Protein AF-A0A6I2KXT8-F1 (afdb_monomer_lite)

Radius of gyration: 21.16 Å; chains: 1; bounding box: 60×32×52 Å

Secondary structure (DSSP, 8-state):
------------------HHHHHHHHHHHHHHTS-HHHHHHHHHHHHHHHHHHHHHHHHHHHHHHHHHHHHHT-

InterPro domains:
  IPR010985 Ribbon-helix-helix [SSF47598] (9-47)
  IPR013321 Arc-type ribbon-helix-helix [G3DSA:1.10.1220.10] (9-74)

Sequence (74 aa):
MTDSKLNAKVKALTIRMPMTLHTELKNIAESKGWTLNDEINFRLRAFNLHEQMRTVATDVDDIKAMLRRAEAEK

Foldseek 3Di:
DDPPDPPPPDDDDDDDDDPVVLVVLQVVQVVVPHHSVVSVVVVVVCVVVVVVVVVVVVVVVVVVVVVVVVVVVD

Organism: NCBI:txid26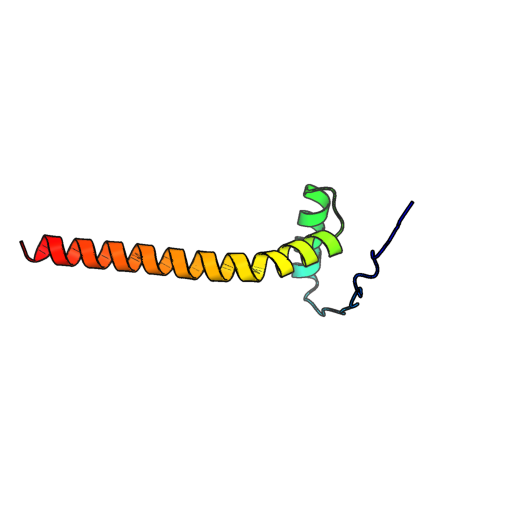66084

Structure (mmCIF, N/CA/C/O backbone):
data_AF-A0A6I2KXT8-F1
#
_entry.id   AF-A0A6I2KXT8-F1
#
loop_
_atom_site.group_PDB
_atom_site.id
_atom_site.type_symbol
_atom_site.label_atom_id
_atom_site.label_alt_id
_atom_site.label_comp_id
_atom_site.label_asym_id
_atom_site.label_entity_id
_atom_site.label_seq_id
_atom_site.pdbx_PDB_ins_code
_atom_site.Cartn_x
_atom_site.Cartn_y
_atom_site.Cartn_z
_atom_site.occupancy
_atom_site.B_iso_or_equiv
_atom_site.auth_seq_id
_atom_site.auth_comp_id
_atom_site.auth_asym_id
_atom_site.auth_atom_id
_atom_site.pdbx_PDB_model_num
ATOM 1 N N . MET A 1 1 ? 34.945 -21.728 0.232 1.00 38.72 1 MET A N 1
ATOM 2 C CA . MET A 1 1 ? 34.060 -20.694 -0.341 1.00 38.72 1 MET A CA 1
ATOM 3 C C . MET A 1 1 ? 32.863 -21.416 -0.930 1.00 38.72 1 MET A C 1
ATOM 5 O O . MET A 1 1 ? 33.036 -22.162 -1.882 1.00 38.72 1 MET A O 1
ATOM 9 N N . THR A 1 2 ? 31.699 -21.333 -0.293 1.00 44.91 2 THR A N 1
ATOM 10 C CA . THR A 1 2 ? 30.470 -21.999 -0.751 1.00 44.91 2 THR A CA 1
ATOM 11 C C . THR A 1 2 ? 29.458 -20.935 -1.143 1.00 44.91 2 THR A C 1
ATOM 13 O O . THR A 1 2 ? 28.585 -20.592 -0.349 1.00 44.91 2 THR A O 1
ATOM 16 N N . ASP A 1 3 ? 29.572 -20.424 -2.367 1.00 47.72 3 ASP A N 1
ATOM 17 C CA . ASP A 1 3 ? 28.506 -19.657 -3.018 1.00 47.72 3 ASP A CA 1
ATOM 18 C C . ASP A 1 3 ? 27.396 -20.626 -3.434 1.00 47.72 3 ASP A C 1
ATOM 20 O O . ASP A 1 3 ? 27.294 -21.067 -4.578 1.00 47.72 3 ASP A O 1
ATOM 24 N N . SER A 1 4 ? 26.596 -21.057 -2.460 1.00 49.78 4 SER A N 1
ATOM 25 C CA . SER A 1 4 ? 25.474 -21.954 -2.702 1.00 49.78 4 SER A CA 1
ATOM 26 C C . SER A 1 4 ? 24.158 -21.189 -2.584 1.00 49.78 4 SER A C 1
ATOM 28 O O . SER A 1 4 ? 23.753 -20.790 -1.497 1.00 49.78 4 SER A O 1
ATOM 30 N N . LYS A 1 5 ? 23.464 -21.111 -3.729 1.00 54.06 5 LYS A N 1
ATOM 31 C CA . LYS A 1 5 ? 22.014 -20.897 -3.906 1.00 54.06 5 LYS A CA 1
ATOM 32 C C . LYS A 1 5 ? 21.497 -19.452 -3.880 1.00 54.06 5 LYS A C 1
ATOM 34 O O . LYS A 1 5 ? 20.659 -19.096 -3.063 1.00 54.06 5 LYS A O 1
ATOM 39 N N . LEU A 1 6 ? 21.824 -18.697 -4.926 1.00 49.09 6 LEU A N 1
ATOM 40 C CA . LEU A 1 6 ? 20.998 -17.577 -5.407 1.00 49.09 6 LEU A CA 1
ATOM 41 C C . LEU A 1 6 ? 20.282 -17.923 -6.726 1.00 49.09 6 LEU A C 1
ATOM 43 O O . LEU A 1 6 ? 20.107 -17.086 -7.596 1.00 49.09 6 LEU A O 1
ATOM 47 N N . ASN A 1 7 ? 19.807 -19.163 -6.877 1.00 48.34 7 ASN A N 1
ATOM 48 C CA . ASN A 1 7 ? 18.830 -19.501 -7.920 1.00 48.34 7 ASN A CA 1
ATOM 49 C C . ASN A 1 7 ? 17.410 -19.318 -7.371 1.00 48.34 7 ASN A C 1
ATOM 51 O O . ASN A 1 7 ? 16.613 -20.257 -7.322 1.00 48.34 7 ASN A O 1
ATOM 55 N N . ALA A 1 8 ? 17.083 -18.102 -6.927 1.00 62.06 8 ALA A N 1
ATOM 56 C CA . ALA A 1 8 ? 15.682 -17.731 -6.800 1.00 62.06 8 ALA A CA 1
ATOM 57 C C . ALA A 1 8 ? 15.102 -17.785 -8.219 1.00 62.06 8 ALA A C 1
ATOM 59 O O . ALA A 1 8 ? 15.534 -17.031 -9.086 1.00 62.06 8 ALA A O 1
ATOM 60 N N . LYS A 1 9 ? 14.187 -18.723 -8.494 1.00 63.56 9 LYS A N 1
ATOM 61 C CA . LYS A 1 9 ? 13.502 -18.801 -9.791 1.00 63.56 9 LYS A CA 1
ATOM 62 C C . LYS A 1 9 ? 12.743 -17.490 -10.008 1.00 63.56 9 LYS A C 1
ATOM 64 O O . LYS A 1 9 ? 11.628 -17.337 -9.513 1.00 63.56 9 LYS A O 1
ATOM 69 N N . VAL A 1 10 ? 13.356 -16.545 -10.717 1.00 73.38 10 VAL A N 1
ATOM 70 C CA . VAL A 1 10 ? 12.723 -15.284 -11.100 1.00 73.38 10 VAL A CA 1
ATOM 71 C C . VAL A 1 10 ? 11.613 -15.628 -12.086 1.00 73.38 10 VAL A C 1
ATOM 73 O O . VAL A 1 10 ? 11.873 -16.046 -13.213 1.00 73.38 10 VAL A O 1
ATOM 76 N N . LYS A 1 11 ? 10.358 -15.515 -11.644 1.00 78.88 11 LYS A N 1
ATOM 77 C CA . LYS A 1 11 ? 9.198 -15.630 -12.529 1.00 78.88 11 LYS A CA 1
ATOM 78 C C . LYS A 1 11 ? 8.943 -14.263 -13.147 1.00 78.88 11 LYS A C 1
ATOM 80 O O . LYS A 1 11 ? 8.572 -13.332 -12.439 1.00 78.88 11 LYS A O 1
ATOM 85 N N . ALA A 1 12 ? 9.139 -14.150 -14.456 1.00 84.12 12 ALA A N 1
ATOM 86 C CA . ALA A 1 12 ? 8.704 -12.979 -15.201 1.00 84.12 12 ALA A CA 1
ATOM 87 C C . ALA A 1 12 ? 7.177 -13.028 -15.37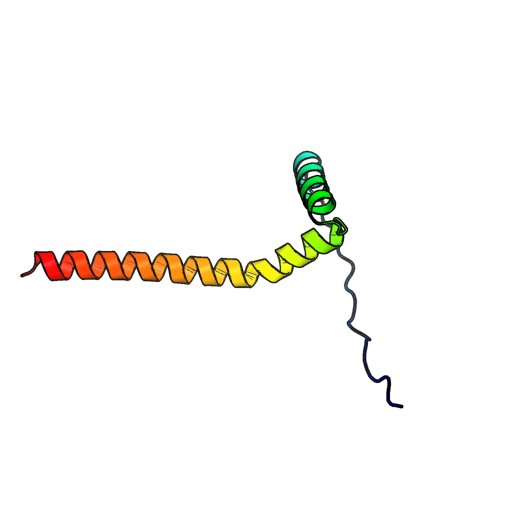0 1.00 84.12 12 ALA A C 1
ATOM 89 O O . ALA A 1 12 ? 6.632 -14.042 -15.809 1.00 84.12 12 ALA A O 1
ATOM 90 N N . LEU A 1 13 ? 6.495 -11.941 -15.012 1.00 85.62 13 LEU A N 1
ATOM 91 C CA . LEU A 1 13 ? 5.055 -11.774 -15.186 1.00 85.62 13 LEU A CA 1
ATOM 92 C C . LEU A 1 13 ? 4.807 -10.467 -15.938 1.00 85.62 13 LEU A C 1
ATOM 94 O O . LEU A 1 13 ? 5.389 -9.437 -15.605 1.00 85.62 13 LEU A O 1
ATOM 98 N N . THR A 1 14 ? 3.923 -10.496 -16.931 1.00 90.56 14 THR A N 1
ATOM 99 C CA . THR A 1 14 ? 3.459 -9.284 -17.608 1.00 90.56 14 THR A CA 1
ATOM 100 C C . THR A 1 14 ? 2.125 -8.859 -17.015 1.00 90.56 14 THR A C 1
ATOM 102 O O . THR A 1 14 ? 1.154 -9.611 -17.065 1.00 90.56 14 THR A O 1
ATOM 105 N N . ILE A 1 15 ? 2.068 -7.641 -16.481 1.00 88.19 15 ILE A N 1
ATOM 106 C CA . ILE A 1 15 ? 0.847 -7.051 -15.929 1.00 88.19 15 ILE A CA 1
ATOM 107 C C . ILE A 1 15 ? 0.355 -5.991 -16.909 1.00 88.19 15 ILE A C 1
ATOM 109 O O . ILE A 1 15 ? 1.072 -5.039 -17.212 1.00 88.19 15 ILE A O 1
ATOM 113 N N . ARG A 1 16 ? -0.872 -6.149 -17.411 1.00 93.19 16 ARG A N 1
ATOM 114 C CA . ARG A 1 16 ? -1.546 -5.097 -18.181 1.00 93.19 16 ARG A CA 1
ATOM 115 C C . ARG A 1 16 ? -2.248 -4.169 -17.200 1.00 93.19 16 ARG A C 1
ATOM 117 O O . ARG A 1 16 ? -3.037 -4.638 -16.387 1.00 93.19 16 ARG A O 1
ATOM 124 N N . MET A 1 17 ? -1.969 -2.874 -17.282 1.00 93.56 17 MET A N 1
ATOM 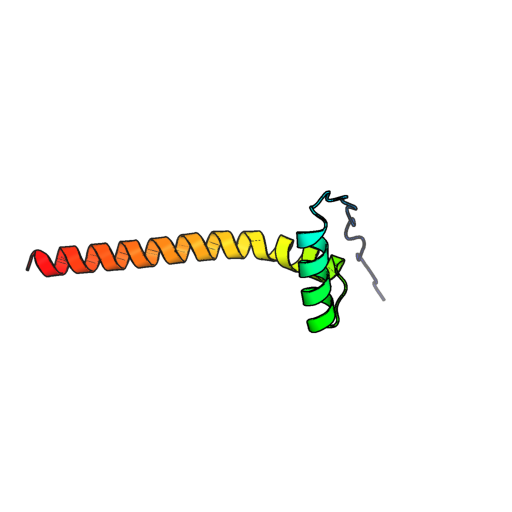125 C CA . MET A 1 17 ? -2.583 -1.871 -16.416 1.00 93.56 17 MET A CA 1
ATOM 126 C C . MET A 1 17 ? -2.892 -0.582 -17.185 1.00 93.56 17 MET A C 1
ATOM 128 O O . MET A 1 17 ? -2.241 -0.316 -18.200 1.00 93.56 17 MET A O 1
ATOM 132 N N . PRO A 1 18 ? -3.870 0.219 -16.725 1.00 96.94 18 PRO A N 1
ATOM 133 C CA . PRO A 1 18 ? -4.139 1.537 -17.289 1.00 96.94 18 PRO A CA 1
ATOM 134 C C . PRO A 1 18 ? -2.912 2.456 -17.219 1.00 96.94 18 PRO A C 1
ATOM 136 O O . PRO A 1 18 ? -2.146 2.417 -16.254 1.00 96.94 18 PRO A O 1
ATOM 139 N N . MET A 1 19 ? -2.756 3.329 -18.218 1.00 95.94 19 MET A N 1
ATOM 140 C CA . MET A 1 19 ? -1.612 4.249 -18.308 1.00 95.94 19 MET A CA 1
ATOM 141 C C . MET A 1 19 ? -1.542 5.237 -17.134 1.00 95.94 19 MET A C 1
ATOM 143 O O . MET A 1 19 ? -0.455 5.617 -16.699 1.00 95.94 19 MET A O 1
ATOM 147 N N . THR A 1 20 ? -2.696 5.632 -16.594 1.00 97.00 20 THR A N 1
ATOM 148 C CA . THR A 1 20 ? -2.787 6.500 -15.412 1.00 97.00 20 THR A CA 1
ATOM 149 C C . THR A 1 20 ? -2.134 5.841 -14.199 1.00 97.00 20 THR A C 1
ATOM 151 O O . THR A 1 20 ? -1.211 6.407 -13.621 1.00 97.00 20 THR A O 1
ATOM 154 N N . LEU A 1 21 ? -2.514 4.595 -13.900 1.00 94.75 21 LEU A N 1
ATOM 155 C CA . LEU A 1 21 ? -1.945 3.818 -12.798 1.00 94.75 21 LEU A CA 1
ATOM 156 C C . LEU A 1 21 ? -0.444 3.566 -12.989 1.00 94.75 21 LEU A C 1
ATOM 158 O O . LEU A 1 21 ? 0.330 3.682 -12.043 1.00 94.75 21 LEU A O 1
ATOM 162 N N . HIS A 1 22 ? -0.022 3.256 -14.218 1.00 95.75 22 HIS A N 1
ATOM 163 C CA . HIS A 1 22 ? 1.398 3.103 -14.534 1.00 95.75 22 HIS A CA 1
ATOM 164 C C . HIS A 1 22 ? 2.185 4.384 -14.216 1.00 95.75 22 HIS A C 1
ATOM 166 O O . HIS A 1 22 ? 3.253 4.323 -13.608 1.00 95.75 22 HIS A O 1
ATOM 172 N N . THR A 1 23 ? 1.655 5.546 -14.606 1.00 97.00 23 THR A N 1
ATOM 173 C CA . THR A 1 23 ? 2.297 6.848 -14.375 1.00 97.00 23 THR A CA 1
ATOM 174 C C . THR A 1 23 ? 2.385 7.175 -12.886 1.00 97.00 23 THR A C 1
ATOM 176 O O . THR A 1 23 ? 3.442 7.581 -12.413 1.00 97.00 23 THR A O 1
ATOM 179 N N . GLU A 1 24 ? 1.316 6.940 -12.125 1.00 96.38 24 GLU A N 1
ATOM 180 C CA . GLU A 1 24 ? 1.320 7.145 -10.673 1.00 96.38 24 GLU A CA 1
ATOM 181 C C . GLU A 1 24 ? 2.359 6.265 -9.974 1.00 96.38 24 GLU A C 1
ATOM 183 O O . GLU A 1 24 ? 3.173 6.765 -9.196 1.00 96.38 24 GLU A O 1
ATOM 188 N N . LEU A 1 25 ? 2.383 4.965 -10.286 1.00 95.62 25 LEU A N 1
ATOM 189 C CA . LEU A 1 25 ? 3.363 4.041 -9.714 1.00 95.62 25 LEU A CA 1
ATOM 190 C C . LEU A 1 25 ? 4.791 4.426 -10.096 1.00 95.62 25 LEU A C 1
ATOM 192 O O . LEU A 1 25 ? 5.688 4.322 -9.263 1.00 95.62 25 LEU A O 1
ATOM 196 N N . LYS A 1 26 ? 5.002 4.911 -11.323 1.00 96.75 26 LYS A N 1
ATOM 197 C CA . LYS A 1 26 ? 6.306 5.395 -11.775 1.00 96.75 26 LYS A CA 1
ATOM 198 C C . LYS A 1 26 ? 6.752 6.636 -10.996 1.00 96.75 26 LYS A C 1
ATOM 200 O O . LYS A 1 26 ? 7.884 6.662 -10.533 1.00 96.75 26 LYS A O 1
ATOM 205 N N . ASN A 1 27 ? 5.876 7.614 -10.780 1.00 97.25 27 ASN A N 1
ATOM 206 C CA . ASN A 1 27 ? 6.211 8.823 -10.017 1.00 97.25 27 ASN A CA 1
ATOM 207 C C . ASN A 1 27 ? 6.540 8.496 -8.553 1.00 97.25 27 ASN A C 1
ATOM 209 O O . ASN A 1 27 ? 7.501 9.015 -7.984 1.00 97.25 27 ASN A O 1
ATOM 213 N N . ILE A 1 28 ? 5.767 7.590 -7.942 1.00 96.38 28 ILE A N 1
ATOM 214 C CA . ILE A 1 28 ? 6.062 7.082 -6.596 1.00 96.38 28 ILE A CA 1
ATOM 215 C C . ILE A 1 28 ? 7.397 6.342 -6.604 1.00 96.38 28 ILE A C 1
ATOM 217 O O . ILE A 1 28 ? 8.169 6.464 -5.649 1.00 96.38 28 ILE A O 1
ATOM 221 N N . ALA A 1 29 ? 7.686 5.604 -7.680 1.00 96.81 29 ALA A N 1
ATOM 222 C CA . ALA A 1 29 ? 8.958 4.935 -7.828 1.00 96.81 29 ALA A CA 1
ATOM 223 C C . ALA A 1 29 ? 10.124 5.932 -7.800 1.00 96.81 29 ALA A C 1
ATOM 225 O O . ALA A 1 29 ? 10.992 5.888 -6.928 1.00 96.81 29 ALA A O 1
ATOM 226 N N . GLU A 1 30 ? 10.066 6.923 -8.674 1.00 96.88 30 GLU A N 1
ATOM 227 C CA . GLU A 1 30 ? 11.089 7.957 -8.787 1.00 96.88 30 GLU A CA 1
ATOM 228 C C . GLU A 1 30 ? 11.290 8.723 -7.471 1.00 96.88 30 GLU A C 1
ATOM 230 O O . GLU A 1 30 ? 12.430 8.910 -7.050 1.00 96.88 30 GLU A O 1
ATOM 235 N N . SER A 1 31 ? 10.212 9.060 -6.750 1.00 97.25 31 SER A N 1
ATOM 236 C CA . SER A 1 31 ? 10.307 9.761 -5.455 1.00 97.25 31 SER A CA 1
ATOM 237 C C . SER A 1 31 ? 11.089 9.002 -4.373 1.00 97.25 31 SER A C 1
ATOM 239 O O . SER A 1 31 ? 11.629 9.615 -3.455 1.00 97.25 31 SER A O 1
ATOM 241 N N . LYS A 1 32 ? 11.159 7.671 -4.476 1.00 95.06 32 LYS A N 1
ATOM 242 C CA . LYS A 1 32 ? 11.849 6.785 -3.527 1.00 95.06 32 LYS A CA 1
ATOM 243 C C . LYS A 1 32 ? 13.219 6.324 -4.045 1.00 95.06 32 LYS A C 1
ATOM 245 O O . LYS A 1 32 ? 13.919 5.609 -3.334 1.00 95.06 32 LYS A O 1
ATOM 250 N N . GLY A 1 33 ? 13.600 6.707 -5.268 1.00 96.25 33 GLY A N 1
ATOM 251 C CA . GLY A 1 33 ? 14.882 6.346 -5.878 1.00 96.25 33 GLY A CA 1
ATOM 252 C C . GLY A 1 33 ? 15.007 4.880 -6.317 1.00 96.25 33 GLY A C 1
ATOM 253 O O . GLY A 1 33 ? 16.123 4.385 -6.448 1.00 96.25 33 GLY A O 1
ATOM 254 N N . TRP A 1 34 ? 13.894 4.177 -6.541 1.00 95.94 34 TRP A N 1
ATOM 255 C CA . TRP A 1 34 ? 13.872 2.780 -7.018 1.00 95.94 34 TRP A CA 1
ATOM 256 C C . TRP A 1 34 ? 13.162 2.632 -8.371 1.00 95.94 34 TRP A C 1
ATOM 258 O O . TRP A 1 34 ? 12.568 3.579 -8.895 1.00 95.94 34 TRP A O 1
ATOM 268 N N . THR A 1 35 ? 13.221 1.436 -8.959 1.00 96.12 35 THR A N 1
ATOM 269 C CA . THR A 1 35 ? 12.558 1.169 -10.240 1.00 96.12 35 THR A CA 1
ATOM 270 C C . THR A 1 35 ? 11.059 0.922 -10.060 1.00 96.12 35 THR A C 1
ATOM 272 O O . THR A 1 35 ? 10.592 0.521 -8.994 1.00 96.12 35 THR A O 1
ATOM 275 N N . LEU A 1 36 ? 10.282 1.086 -11.137 1.00 94.50 36 LEU A N 1
ATOM 276 C CA . LEU A 1 36 ? 8.860 0.723 -11.143 1.00 94.50 36 LEU A CA 1
ATOM 277 C C . LEU A 1 36 ? 8.639 -0.747 -10.741 1.00 94.50 36 LEU A C 1
ATOM 279 O O . LEU A 1 36 ? 7.693 -1.059 -10.023 1.00 94.50 36 LEU A O 1
ATOM 283 N N . ASN A 1 37 ? 9.525 -1.651 -11.169 1.00 92.50 37 ASN A N 1
ATOM 284 C CA . ASN A 1 37 ? 9.442 -3.064 -10.8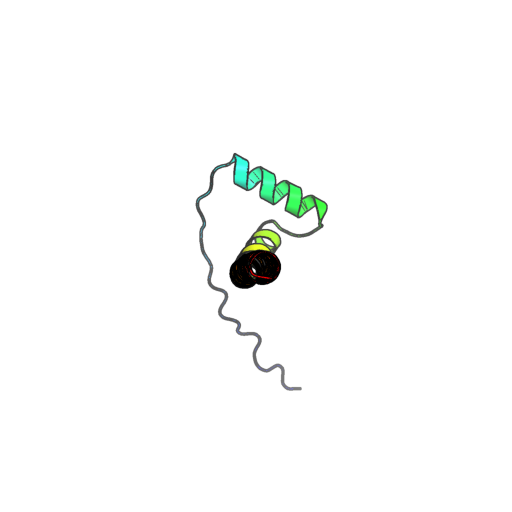08 1.00 92.50 37 ASN A CA 1
ATOM 285 C C . ASN A 1 37 ? 9.671 -3.290 -9.311 1.00 92.50 37 ASN A C 1
ATOM 287 O O . ASN A 1 37 ? 9.035 -4.172 -8.736 1.00 92.50 37 ASN A O 1
ATOM 291 N N . ASP A 1 38 ? 10.549 -2.514 -8.676 1.00 93.31 38 ASP A N 1
ATOM 292 C CA . ASP A 1 38 ? 10.775 -2.605 -7.232 1.00 93.31 38 ASP A CA 1
ATOM 293 C C . ASP A 1 38 ? 9.532 -2.168 -6.458 1.00 93.31 38 ASP A C 1
ATOM 295 O O . ASP A 1 38 ? 9.110 -2.881 -5.550 1.00 93.31 38 ASP A O 1
ATOM 299 N N . GLU A 1 39 ? 8.881 -1.079 -6.877 1.00 94.38 39 GLU A N 1
ATOM 300 C CA . GLU A 1 39 ? 7.618 -0.631 -6.276 1.00 94.38 39 GLU A CA 1
ATOM 301 C C . GLU A 1 39 ? 6.491 -1.658 -6.478 1.00 94.38 39 GLU A C 1
ATOM 303 O O . GLU A 1 39 ? 5.750 -1.978 -5.546 1.00 94.38 39 GLU A O 1
ATOM 308 N N . ILE A 1 40 ? 6.373 -2.240 -7.677 1.00 92.56 40 ILE A N 1
ATOM 309 C CA . ILE A 1 40 ? 5.390 -3.302 -7.941 1.00 92.56 40 ILE A CA 1
ATOM 310 C C . ILE A 1 40 ? 5.665 -4.514 -7.043 1.00 92.56 40 ILE A C 1
ATOM 312 O O . ILE A 1 40 ? 4.751 -5.020 -6.392 1.00 92.56 40 ILE A O 1
ATOM 316 N N . ASN A 1 41 ? 6.916 -4.971 -6.960 1.00 90.38 41 ASN A N 1
ATOM 317 C CA . ASN A 1 41 ? 7.291 -6.101 -6.111 1.00 90.38 41 ASN A CA 1
ATOM 318 C C . ASN A 1 41 ? 7.070 -5.809 -4.626 1.00 90.38 41 ASN A C 1
ATOM 320 O O . ASN A 1 41 ? 6.612 -6.689 -3.895 1.00 90.38 41 ASN A O 1
ATOM 324 N N . PHE A 1 42 ? 7.377 -4.593 -4.177 1.00 90.75 42 PHE A N 1
ATOM 325 C CA . PHE A 1 42 ? 7.133 -4.155 -2.811 1.00 90.75 42 PHE A CA 1
ATOM 326 C C . PHE A 1 42 ? 5.649 -4.258 -2.469 1.00 90.75 42 PHE A C 1
ATOM 328 O O . PHE A 1 42 ? 5.291 -4.915 -1.492 1.00 90.75 42 PHE A O 1
ATOM 335 N N . ARG A 1 43 ? 4.776 -3.708 -3.319 1.00 89.31 43 ARG A N 1
ATOM 336 C CA . ARG A 1 43 ? 3.322 -3.772 -3.124 1.00 89.31 43 ARG A CA 1
ATOM 337 C C . ARG A 1 43 ? 2.782 -5.198 -3.173 1.00 89.31 43 ARG A C 1
ATOM 339 O O . ARG A 1 43 ? 1.969 -5.563 -2.330 1.00 89.31 43 ARG A O 1
ATOM 346 N N . LEU A 1 44 ? 3.258 -6.024 -4.105 1.00 87.69 44 LEU A N 1
ATOM 347 C CA . LEU A 1 44 ? 2.851 -7.431 -4.198 1.00 87.69 44 LEU A CA 1
ATOM 348 C C . LEU A 1 44 ? 3.243 -8.229 -2.948 1.00 87.69 44 LEU A C 1
ATOM 350 O O . LEU A 1 44 ? 2.472 -9.067 -2.490 1.00 87.69 44 LEU A O 1
ATOM 354 N N . ARG A 1 45 ? 4.417 -7.959 -2.367 1.00 86.12 45 ARG A N 1
ATOM 355 C CA . ARG A 1 45 ? 4.846 -8.587 -1.106 1.00 86.12 45 ARG A CA 1
ATOM 356 C C . ARG A 1 45 ? 4.071 -8.049 0.093 1.00 86.12 45 ARG A C 1
ATOM 358 O O . ARG A 1 45 ? 3.743 -8.816 0.994 1.00 86.12 45 ARG A O 1
ATOM 365 N N . ALA A 1 46 ? 3.765 -6.754 0.092 1.00 84.25 46 ALA A N 1
ATOM 366 C CA . ALA A 1 46 ? 2.997 -6.107 1.146 1.00 84.25 46 ALA A CA 1
ATOM 367 C C . ALA A 1 46 ? 1.515 -6.519 1.147 1.00 84.25 46 ALA A C 1
ATOM 369 O O . ALA A 1 46 ? 0.863 -6.374 2.173 1.00 84.25 46 ALA A O 1
ATOM 370 N N . PHE A 1 47 ? 0.980 -7.063 0.046 1.00 81.69 47 PHE A N 1
ATOM 371 C CA . PHE A 1 47 ? -0.434 -7.436 -0.066 1.00 81.69 47 PHE A CA 1
ATOM 372 C C . PHE A 1 47 ? -0.909 -8.360 1.066 1.00 81.69 47 PHE A C 1
ATOM 374 O O . PHE A 1 47 ? -1.897 -8.061 1.730 1.00 81.69 47 PHE A O 1
ATOM 381 N N . ASN A 1 48 ? -0.163 -9.433 1.353 1.00 79.56 48 ASN A N 1
ATOM 382 C CA . ASN A 1 48 ? -0.518 -10.360 2.434 1.00 79.56 48 ASN A CA 1
ATOM 383 C C . ASN A 1 48 ? -0.517 -9.677 3.809 1.00 79.56 48 ASN A C 1
ATOM 385 O O . ASN A 1 48 ? -1.365 -9.974 4.645 1.00 79.56 48 ASN A O 1
ATOM 389 N N . LEU A 1 49 ? 0.422 -8.754 4.037 1.00 82.75 49 LEU A N 1
ATOM 390 C CA . LEU A 1 49 ? 0.477 -7.978 5.273 1.00 82.75 49 LEU A CA 1
ATOM 391 C C . LEU A 1 49 ? -0.713 -7.013 5.370 1.00 82.75 49 LEU A C 1
ATOM 393 O O . LEU A 1 49 ? -1.308 -6.889 6.433 1.00 82.75 49 LEU A O 1
ATOM 397 N N . HIS A 1 50 ? -1.095 -6.364 4.269 1.00 81.31 50 HIS A N 1
ATOM 398 C CA . HIS A 1 50 ? -2.255 -5.474 4.231 1.00 81.31 50 HIS A CA 1
ATOM 399 C C . HIS A 1 50 ? -3.567 -6.201 4.545 1.00 81.31 50 HIS A C 1
ATOM 401 O O . HIS A 1 50 ? -4.370 -5.673 5.312 1.00 81.31 50 HIS A O 1
ATOM 407 N N . GLU A 1 51 ? -3.766 -7.411 4.016 1.00 84.38 51 GLU A N 1
ATOM 408 C CA . GLU A 1 51 ? -4.930 -8.243 4.350 1.00 84.38 51 GLU A CA 1
ATOM 409 C C . GLU A 1 51 ? -4.964 -8.578 5.848 1.00 84.38 51 GLU A C 1
ATOM 411 O O . GLU A 1 51 ? -5.981 -8.370 6.505 1.00 84.38 51 GLU A O 1
ATOM 416 N N . GLN A 1 52 ? -3.828 -8.985 6.425 1.00 83.38 52 GLN A N 1
ATOM 417 C CA . GLN A 1 52 ? -3.731 -9.243 7.866 1.00 83.38 52 GLN A CA 1
ATOM 418 C C . GLN A 1 52 ? -4.026 -7.992 8.705 1.00 83.38 52 GLN A C 1
ATOM 420 O O . GLN A 1 52 ? -4.773 -8.062 9.679 1.00 83.38 52 GLN A O 1
ATOM 425 N N . MET A 1 53 ? -3.483 -6.831 8.323 1.00 87.31 53 MET A N 1
ATOM 426 C CA . MET A 1 53 ? -3.746 -5.565 9.018 1.00 87.31 53 MET A CA 1
ATOM 427 C C . MET A 1 53 ? -5.221 -5.164 8.944 1.00 87.31 53 MET A C 1
ATOM 429 O O . MET A 1 53 ? -5.751 -4.619 9.911 1.00 87.31 53 MET A O 1
ATOM 433 N N . ARG A 1 54 ? -5.894 -5.445 7.823 1.00 90.81 54 ARG A N 1
ATOM 434 C CA . ARG A 1 54 ? -7.326 -5.184 7.665 1.00 90.81 54 ARG A CA 1
ATOM 435 C C . ARG A 1 54 ? -8.156 -6.045 8.613 1.00 90.81 54 ARG A C 1
ATOM 437 O O . ARG A 1 54 ? -9.039 -5.502 9.267 1.00 90.81 54 ARG A O 1
ATOM 444 N N . THR A 1 55 ? -7.849 -7.338 8.723 1.00 89.62 55 THR A N 1
ATOM 445 C CA . THR A 1 55 ? -8.512 -8.233 9.684 1.00 89.62 55 THR A CA 1
ATOM 446 C C . THR A 1 55 ? -8.345 -7.726 11.113 1.00 89.62 55 THR A C 1
ATOM 448 O O . THR A 1 55 ? -9.336 -7.542 11.808 1.00 89.62 55 THR A O 1
ATOM 451 N N . VAL A 1 56 ? -7.117 -7.385 11.517 1.00 90.06 56 VAL A N 1
ATOM 452 C CA . VAL A 1 56 ? -6.853 -6.854 12.865 1.00 90.06 56 VAL A CA 1
ATOM 453 C C . VAL A 1 56 ? -7.619 -5.554 13.124 1.00 90.06 56 VAL A C 1
ATOM 455 O O . VAL A 1 56 ? -8.148 -5.360 14.215 1.00 90.06 56 VAL A O 1
ATOM 458 N N . ALA A 1 57 ? -7.700 -4.656 12.139 1.00 90.19 57 ALA A N 1
ATOM 459 C CA . ALA A 1 57 ? -8.465 -3.420 12.280 1.00 90.19 57 ALA A CA 1
ATOM 460 C C . ALA A 1 57 ? -9.962 -3.696 12.507 1.00 90.19 57 ALA A C 1
ATOM 462 O O . ALA A 1 57 ? -10.565 -3.072 13.379 1.00 90.19 57 ALA A O 1
ATOM 463 N N . THR A 1 58 ? -10.539 -4.654 11.774 1.00 92.88 58 THR A N 1
ATOM 464 C CA . THR A 1 58 ? -11.925 -5.099 11.980 1.00 92.88 58 THR A CA 1
ATOM 465 C C . THR A 1 58 ? -12.122 -5.697 13.372 1.00 92.88 58 THR A C 1
ATOM 467 O O . THR A 1 58 ? -13.025 -5.263 14.083 1.00 92.88 58 THR A O 1
ATOM 470 N N . ASP A 1 59 ? -11.235 -6.594 13.807 1.00 93.75 59 ASP A N 1
ATOM 471 C CA . ASP A 1 59 ? -11.320 -7.223 15.130 1.00 93.75 59 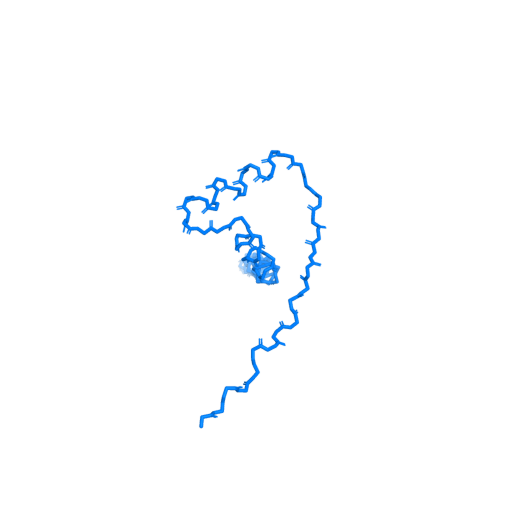ASP A CA 1
ATOM 472 C C . ASP A 1 59 ? -11.280 -6.180 16.261 1.00 93.75 59 ASP A C 1
ATOM 474 O O . ASP A 1 59 ? -12.020 -6.265 17.241 1.00 93.75 59 ASP A O 1
ATOM 478 N N . VAL A 1 60 ? -10.436 -5.153 16.125 1.00 93.38 60 VAL A N 1
ATOM 479 C CA . VAL A 1 60 ? -10.342 -4.057 17.100 1.00 93.38 60 VAL A CA 1
ATOM 480 C C . VAL A 1 60 ? -11.650 -3.273 17.194 1.00 93.38 60 VAL A C 1
ATOM 482 O O . VAL A 1 60 ? -12.068 -2.906 18.296 1.00 93.38 60 VAL A O 1
ATOM 485 N N . ASP A 1 61 ? -12.293 -2.990 16.066 1.00 94.06 61 ASP A N 1
ATOM 486 C CA . ASP A 1 61 ? -13.556 -2.256 16.062 1.00 94.06 61 ASP A CA 1
ATOM 487 C C . ASP A 1 61 ? -14.710 -3.100 16.622 1.00 94.06 61 ASP A C 1
ATOM 489 O O . ASP A 1 61 ? -15.522 -2.580 17.398 1.00 94.06 61 ASP A O 1
ATOM 493 N N . ASP A 1 62 ? -14.716 -4.407 16.359 1.00 93.56 62 ASP A N 1
ATOM 494 C CA . ASP A 1 62 ? -15.665 -5.346 16.961 1.00 93.56 62 ASP A CA 1
ATOM 495 C C . ASP A 1 62 ? -15.499 -5.424 18.486 1.00 93.56 62 ASP A C 1
ATOM 497 O O . ASP A 1 62 ? -16.485 -5.329 19.227 1.00 93.56 62 ASP A O 1
ATOM 501 N N . ILE A 1 63 ? -14.260 -5.493 18.987 1.00 93.44 63 ILE A N 1
ATOM 502 C CA . ILE A 1 63 ? -13.966 -5.476 20.429 1.00 93.44 63 ILE A CA 1
ATOM 503 C C . ILE A 1 63 ? -14.459 -4.176 21.072 1.00 93.44 63 ILE A C 1
ATOM 505 O O . ILE A 1 63 ? -15.102 -4.209 22.125 1.00 93.44 63 ILE A O 1
ATOM 509 N N . LYS A 1 64 ? -14.216 -3.019 20.443 1.00 93.50 64 LYS A N 1
ATOM 510 C CA . LYS A 1 64 ? -14.737 -1.734 20.944 1.00 93.50 64 LYS A CA 1
ATOM 511 C C . LYS A 1 64 ? -16.263 -1.731 21.002 1.00 93.50 64 LYS A C 1
ATOM 513 O O . LYS A 1 64 ? -16.835 -1.217 21.963 1.00 93.50 64 LYS A O 1
ATOM 518 N N . ALA A 1 65 ? -16.934 -2.296 20.000 1.00 92.31 65 ALA A N 1
ATOM 519 C CA . ALA A 1 65 ? -18.389 -2.401 19.987 1.00 92.31 65 ALA A CA 1
ATOM 520 C C . ALA A 1 65 ? -18.912 -3.344 21.085 1.00 92.31 65 ALA A C 1
ATOM 522 O O . ALA A 1 65 ? -19.941 -3.068 21.702 1.00 92.31 65 ALA A O 1
ATOM 523 N N . MET A 1 66 ? -18.206 -4.444 21.366 1.00 91.31 66 MET A N 1
ATOM 524 C CA . MET A 1 66 ? -18.519 -5.334 22.489 1.00 91.31 66 MET A CA 1
ATOM 525 C C . MET A 1 66 ? -18.376 -4.628 23.840 1.00 91.31 66 MET A C 1
ATOM 527 O O . MET A 1 66 ? -19.286 -4.726 24.658 1.00 91.31 66 MET A O 1
ATOM 531 N N . LEU A 1 67 ? -17.295 -3.870 24.048 1.00 91.94 67 LEU A N 1
ATOM 532 C CA . LEU A 1 67 ? -17.087 -3.096 25.276 1.00 91.94 67 LEU A CA 1
ATOM 533 C C . LEU A 1 67 ? -18.215 -2.087 25.512 1.00 91.94 67 LEU A C 1
ATOM 535 O O . LEU A 1 67 ? -18.787 -2.063 26.596 1.00 91.94 67 LEU A O 1
ATOM 539 N N . ARG A 1 68 ? -18.611 -1.331 24.479 1.00 91.12 68 ARG A N 1
ATOM 540 C CA . ARG A 1 68 ? -19.731 -0.377 24.581 1.00 91.12 68 ARG A CA 1
ATOM 541 C C . ARG A 1 68 ? -21.054 -1.043 24.962 1.00 91.12 68 ARG A C 1
ATOM 543 O O . ARG A 1 68 ? -21.832 -0.455 25.703 1.00 91.12 68 ARG A O 1
ATOM 550 N N . AR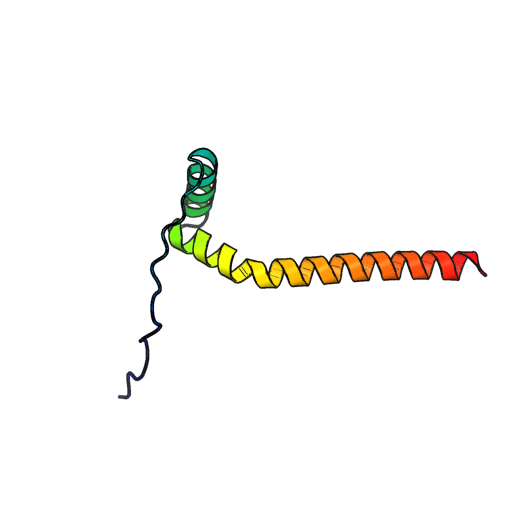G A 1 69 ? -21.323 -2.253 24.456 1.00 88.00 69 ARG A N 1
ATOM 551 C CA . ARG A 1 69 ? -22.522 -3.024 24.830 1.00 88.00 69 ARG A CA 1
ATOM 552 C C . ARG A 1 69 ? -22.464 -3.479 26.287 1.00 88.00 69 ARG A C 1
ATOM 554 O O . ARG A 1 69 ? -23.425 -3.275 27.012 1.00 88.00 69 ARG A O 1
ATOM 561 N N . ALA A 1 70 ? -21.322 -4.008 26.723 1.00 86.88 70 ALA A N 1
ATOM 562 C CA . ALA A 1 70 ? -21.128 -4.449 28.103 1.00 86.88 70 ALA A CA 1
ATOM 563 C C . ALA A 1 70 ? -21.208 -3.296 29.122 1.00 86.88 70 ALA A C 1
ATOM 565 O O . ALA A 1 70 ? -21.650 -3.499 30.249 1.00 86.88 70 ALA A O 1
ATOM 566 N N . GLU A 1 71 ? -20.788 -2.086 28.742 1.00 86.00 71 GLU A N 1
ATOM 567 C CA . GLU A 1 71 ? -20.942 -0.879 29.565 1.00 86.00 71 GLU A CA 1
ATOM 568 C C . GLU A 1 71 ? -22.391 -0.382 29.631 1.00 86.00 71 GLU A C 1
ATOM 570 O O . GLU A 1 71 ? -22.786 0.157 30.656 1.00 86.00 71 GLU A O 1
ATOM 575 N N . ALA A 1 72 ? -23.187 -0.574 28.574 1.00 76.88 72 ALA A N 1
ATOM 576 C CA . ALA A 1 72 ? -24.595 -0.169 28.532 1.00 76.88 72 ALA A CA 1
ATOM 577 C C . ALA A 1 72 ? -25.538 -1.111 29.307 1.00 76.88 72 ALA A C 1
ATOM 579 O O . ALA A 1 72 ? -26.670 -0.738 29.601 1.00 76.88 72 ALA A O 1
ATOM 580 N N . GLU A 1 73 ? -25.088 -2.331 29.609 1.00 71.94 73 GLU A N 1
ATOM 581 C CA . GLU A 1 73 ? -25.825 -3.333 30.394 1.00 71.94 73 GLU A CA 1
ATOM 582 C C . GLU A 1 73 ? -25.553 -3.240 31.912 1.00 71.94 73 GLU A C 1
ATOM 584 O O . GLU A 1 73 ? -26.132 -4.008 32.683 1.00 71.94 73 GLU A O 1
ATOM 589 N N . LYS A 1 74 ? -24.684 -2.316 32.345 1.00 56.62 74 LYS A N 1
ATOM 590 C CA . LYS A 1 74 ? -24.430 -1.982 33.757 1.00 56.62 74 LYS A CA 1
ATOM 591 C C . LYS A 1 74 ? -25.251 -0.783 34.213 1.00 56.62 74 LYS A C 1
ATOM 593 O O . LYS A 1 74 ? -25.646 -0.800 35.400 1.00 56.62 74 LYS A O 1
#

pLDDT: mean 85.19, std 14.7, range [38.72, 97.25]